Protein AF-A0A3B8VPW6-F1 (afdb_monomer)

Secondary structure (DSSP, 8-state):
-TTTTHHHHHHHHTTPPPP--TTTTS--SGGGTTT-HHHHHHHHHHHHHHHHHTT-S-EEES-HHHHHHHHHTHHHHHHHTT-SS-----EEE-

Structure (mmCIF, N/CA/C/O backbone):
data_AF-A0A3B8VPW6-F1
#
_entry.id   AF-A0A3B8VPW6-F1
#
loop_
_atom_site.group_PDB
_atom_site.id
_atom_site.type_symbol
_atom_site.label_atom_id
_atom_site.label_alt_id
_atom_site.label_comp_id
_atom_site.label_asym_id
_atom_site.label_entity_id
_atom_site.label_seq_id
_atom_site.pdbx_PDB_ins_code
_atom_site.Cartn_x
_atom_site.Cartn_y
_atom_site.Cartn_z
_atom_site.occupancy
_atom_site.B_iso_or_equiv
_atom_site.auth_seq_id
_atom_site.auth_comp_id
_atom_site.auth_asym_id
_atom_site.auth_atom_id
_atom_site.pdbx_PDB_model_num
ATOM 1 N N . PRO A 1 1 ? -11.454 -7.402 -17.525 1.00 52.44 1 PRO A N 1
ATOM 2 C CA . PRO A 1 1 ? -12.909 -7.270 -17.315 1.00 52.44 1 PRO A CA 1
ATOM 3 C C . PRO A 1 1 ? -13.447 -8.178 -16.199 1.00 52.44 1 PRO A C 1
ATOM 5 O O . PRO A 1 1 ? -13.963 -7.667 -15.221 1.00 52.44 1 PRO A O 1
ATOM 8 N N . GLU A 1 2 ? -13.299 -9.508 -16.282 1.00 65.38 2 GLU A N 1
ATOM 9 C CA . GLU A 1 2 ? -13.984 -10.434 -15.348 1.00 65.38 2 GLU A CA 1
ATOM 10 C C . GLU A 1 2 ? -13.409 -10.506 -13.915 1.00 65.38 2 GLU A C 1
ATOM 12 O O . GLU A 1 2 ? -13.915 -11.268 -13.099 1.00 65.38 2 GLU A O 1
ATOM 17 N N . ARG A 1 3 ? -12.340 -9.763 -13.596 1.00 77.69 3 ARG A N 1
ATOM 18 C CA . ARG A 1 3 ? -11.632 -9.846 -12.299 1.00 77.69 3 ARG A CA 1
ATOM 19 C C . ARG A 1 3 ? -11.320 -8.494 -11.658 1.00 77.69 3 ARG A C 1
ATOM 21 O O . ARG A 1 3 ? -10.437 -8.406 -10.815 1.00 77.69 3 ARG A O 1
ATOM 28 N N . GLU A 1 4 ? -12.001 -7.438 -12.091 1.00 83.50 4 GLU A N 1
ATOM 29 C CA . GLU A 1 4 ? -11.737 -6.074 -11.606 1.00 83.50 4 GLU A CA 1
ATOM 30 C C . GLU A 1 4 ? -12.052 -5.902 -10.119 1.00 83.50 4 GLU A C 1
ATOM 32 O O . GLU A 1 4 ? -11.407 -5.088 -9.478 1.00 83.50 4 GLU A O 1
ATOM 37 N N . THR A 1 5 ? -12.969 -6.710 -9.578 1.00 89.88 5 THR A N 1
ATOM 38 C CA . THR A 1 5 ? -13.402 -6.655 -8.174 1.00 89.88 5 THR A CA 1
ATOM 39 C C . THR A 1 5 ? -13.021 -7.901 -7.365 1.00 89.88 5 THR A C 1
ATOM 41 O O . THR A 1 5 ? -13.597 -8.183 -6.314 1.00 89.88 5 THR A O 1
ATOM 44 N N . SER A 1 6 ? -12.108 -8.738 -7.875 1.00 91.94 6 SER A N 1
ATOM 45 C CA . SER A 1 6 ? -11.818 -10.033 -7.243 1.00 91.94 6 SER A CA 1
ATOM 46 C C . SER A 1 6 ? -11.167 -9.903 -5.863 1.00 91.94 6 SER A C 1
ATOM 48 O O . SER A 1 6 ? -11.362 -10.783 -5.031 1.00 91.94 6 SER A O 1
ATOM 50 N N . LEU A 1 7 ? -10.398 -8.841 -5.608 1.00 92.50 7 LEU A N 1
ATOM 51 C CA . LEU A 1 7 ? -9.781 -8.610 -4.296 1.00 92.50 7 LEU A CA 1
ATOM 52 C C . LEU A 1 7 ? -10.815 -8.141 -3.281 1.00 92.50 7 LEU A C 1
ATOM 54 O O . LEU A 1 7 ? -10.864 -8.661 -2.172 1.00 92.50 7 LEU A O 1
ATOM 58 N N . GLU A 1 8 ? -11.671 -7.217 -3.694 1.00 94.06 8 GLU A N 1
ATOM 59 C CA . GLU A 1 8 ? -12.784 -6.669 -2.932 1.00 94.06 8 GLU A CA 1
ATOM 60 C C . GLU A 1 8 ? -13.712 -7.800 -2.486 1.00 94.06 8 GLU A C 1
ATOM 62 O O . GLU A 1 8 ? -14.004 -7.932 -1.302 1.00 94.06 8 GLU A O 1
ATOM 67 N N . GLN A 1 9 ? -14.055 -8.711 -3.401 1.00 94.75 9 GLN A N 1
ATOM 68 C CA . GLN A 1 9 ? -14.856 -9.896 -3.090 1.00 94.75 9 GLN A CA 1
ATOM 69 C C . GLN A 1 9 ? -14.208 -10.805 -2.037 1.00 94.75 9 GLN A C 1
ATOM 71 O O . GLN A 1 9 ? -14.909 -11.361 -1.193 1.00 94.75 9 GLN A O 1
ATOM 76 N N . VAL A 1 10 ? -12.884 -10.988 -2.074 1.00 94.75 10 VAL A N 1
ATOM 77 C CA . VAL A 1 10 ? -12.173 -11.805 -1.076 1.00 94.75 10 VAL A CA 1
ATOM 78 C C . VAL A 1 10 ? -12.132 -11.103 0.283 1.00 94.75 10 VAL A C 1
ATOM 80 O O . VAL A 1 10 ? -12.330 -11.761 1.303 1.00 94.75 10 VAL A O 1
ATOM 83 N N . ILE A 1 11 ? -11.917 -9.785 0.301 1.00 95.69 11 ILE A N 1
ATOM 84 C CA . ILE A 1 11 ? -11.934 -8.954 1.516 1.00 95.69 11 ILE A CA 1
ATOM 85 C C . ILE A 1 11 ? -13.315 -9.027 2.186 1.00 95.69 11 ILE A C 1
ATOM 87 O O . ILE A 1 11 ? -13.416 -9.332 3.374 1.00 95.69 11 ILE A O 1
ATOM 91 N N . GLU A 1 12 ? -14.387 -8.841 1.418 1.00 96.88 12 GLU A N 1
ATOM 92 C CA . GLU A 1 12 ? -15.760 -8.932 1.925 1.00 96.88 12 GLU A CA 1
ATOM 93 C C . GLU A 1 12 ? -16.114 -10.352 2.387 1.00 96.88 12 GLU A C 1
ATOM 95 O O . GLU A 1 12 ? -16.775 -10.531 3.412 1.00 96.88 12 GLU A O 1
ATOM 100 N N . ALA A 1 13 ? -15.640 -11.386 1.682 1.00 97.19 13 ALA A N 1
ATOM 101 C CA . ALA A 1 13 ? -15.912 -12.780 2.034 1.00 97.19 13 ALA A CA 1
ATOM 102 C C . ALA A 1 13 ? -15.346 -13.185 3.407 1.00 97.19 13 ALA A C 1
ATOM 104 O O . ALA A 1 13 ? -15.887 -14.094 4.039 1.00 97.19 13 ALA A O 1
ATOM 105 N N . VAL A 1 14 ? -14.287 -12.519 3.884 1.00 96.25 14 VAL A N 1
ATOM 106 C CA . VAL A 1 14 ? -13.734 -12.724 5.237 1.00 96.25 14 VAL A CA 1
ATOM 107 C C . VAL A 1 14 ? -14.338 -11.783 6.287 1.00 96.25 14 VAL A C 1
ATOM 109 O O . VAL A 1 14 ? -13.929 -11.818 7.446 1.00 96.25 14 VAL A O 1
ATOM 112 N N . GLY A 1 15 ? -15.336 -10.978 5.909 1.00 97.19 15 GLY A N 1
ATOM 113 C CA . GLY A 1 15 ? -16.060 -10.068 6.797 1.00 97.19 15 GLY A CA 1
ATOM 114 C C . GLY A 1 15 ? -15.383 -8.714 7.021 1.00 97.19 15 GLY A C 1
ATOM 115 O O . GLY A 1 15 ? -15.751 -8.021 7.968 1.00 97.19 15 GLY A O 1
ATOM 116 N N . ALA A 1 16 ? -14.402 -8.345 6.193 1.00 97.19 16 ALA A N 1
ATOM 117 C CA . ALA A 1 16 ? -13.779 -7.024 6.222 1.00 97.19 16 ALA A CA 1
ATOM 118 C C . ALA A 1 16 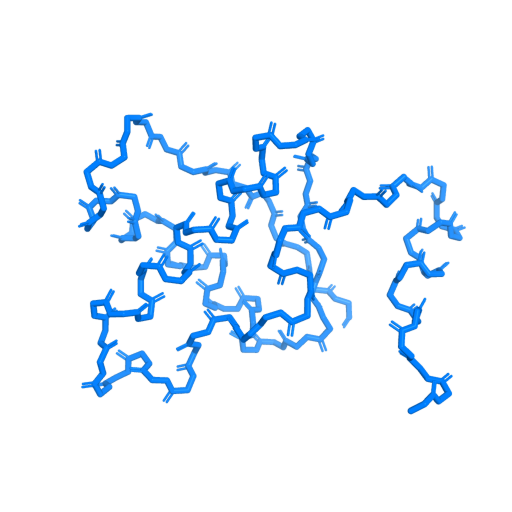? -14.512 -6.031 5.299 1.00 97.19 16 ALA A C 1
ATOM 120 O O . ALA A 1 16 ? -15.267 -6.427 4.412 1.00 97.19 16 ALA A O 1
ATOM 121 N N . GLU A 1 17 ? -14.284 -4.734 5.513 1.00 97.06 17 GLU A N 1
ATOM 122 C CA . GLU A 1 17 ? -14.853 -3.646 4.709 1.00 97.06 17 GLU A CA 1
ATOM 123 C C . GLU A 1 17 ? -13.823 -3.122 3.698 1.00 97.06 17 GLU A C 1
ATOM 125 O O . GLU A 1 17 ? -12.654 -2.914 4.031 1.00 97.06 17 GLU A O 1
ATOM 130 N N . VAL A 1 18 ? -14.254 -2.896 2.456 1.00 95.88 18 VAL A N 1
ATOM 131 C CA . VAL A 1 18 ? -13.402 -2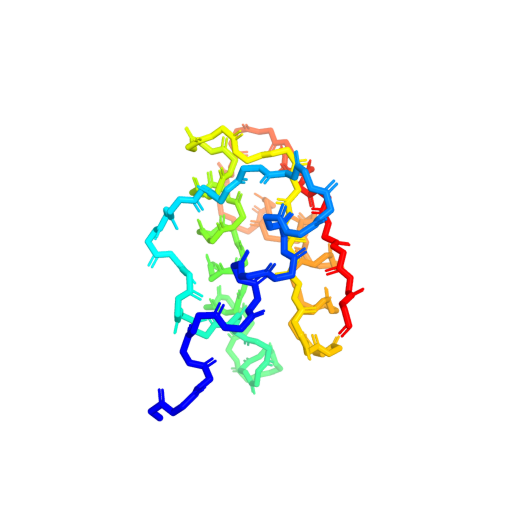.338 1.399 1.00 95.88 18 VAL A CA 1
ATOM 132 C C . VAL A 1 18 ? -13.342 -0.816 1.527 1.00 95.88 18 VAL A C 1
ATOM 134 O O . VAL A 1 18 ? -14.356 -0.125 1.440 1.00 95.88 18 VAL A O 1
ATOM 137 N N . VAL A 1 19 ? -12.131 -0.278 1.683 1.00 95.56 19 VAL A N 1
ATOM 138 C CA . VAL A 1 19 ? -11.879 1.168 1.740 1.00 95.56 19 VAL A CA 1
ATOM 139 C C . VAL A 1 19 ? -11.391 1.664 0.382 1.00 95.56 19 VAL A C 1
ATOM 141 O O . VAL A 1 19 ? -10.314 1.283 -0.056 1.00 95.56 19 VAL A O 1
ATOM 144 N N . GLU A 1 20 ? -12.151 2.568 -0.244 1.00 90.44 20 GLU A N 1
ATOM 145 C CA . GLU A 1 20 ? -11.898 2.982 -1.640 1.00 90.44 20 GLU A CA 1
ATOM 146 C C . GLU A 1 20 ? -10.525 3.613 -1.966 1.00 90.44 20 GLU A C 1
ATOM 148 O O . GLU A 1 20 ? -9.748 2.943 -2.584 1.00 90.44 20 GLU A O 1
ATOM 153 N N . TYR A 1 21 ? -10.130 4.827 -1.597 1.00 90.06 21 TYR A N 1
ATOM 154 C CA . TYR A 1 21 ? -8.808 5.449 -1.887 1.00 90.06 21 TYR A CA 1
ATOM 155 C C . TYR A 1 21 ? -8.405 5.639 -3.367 1.00 90.06 21 TYR A C 1
ATOM 157 O O . TYR A 1 21 ? -8.938 5.048 -4.289 1.00 90.06 21 TYR A O 1
ATOM 165 N N . GLY A 1 22 ? -7.525 6.604 -3.635 1.00 81.25 22 GLY A N 1
ATOM 166 C CA . GLY A 1 22 ? -7.148 7.006 -4.994 1.00 81.25 22 GLY A CA 1
ATOM 167 C C . GLY A 1 22 ? -6.116 6.088 -5.656 1.00 81.25 22 GLY A C 1
ATOM 168 O O . GLY A 1 22 ? -5.892 6.178 -6.863 1.00 81.25 22 GLY A O 1
ATOM 169 N N . GLY A 1 23 ? -5.464 5.222 -4.879 1.00 81.75 23 GLY A N 1
ATOM 170 C CA . GLY A 1 23 ? -4.404 4.326 -5.340 1.00 81.75 23 GLY A CA 1
ATOM 171 C C . GLY A 1 23 ? -4.849 2.894 -5.654 1.00 81.75 23 GLY A C 1
ATOM 172 O O . GLY A 1 23 ? -3.997 2.094 -6.031 1.00 81.75 23 GLY A O 1
ATOM 173 N N . THR A 1 24 ? -6.139 2.557 -5.544 1.00 83.94 24 THR A N 1
ATOM 174 C CA . THR A 1 24 ? -6.683 1.182 -5.646 1.00 83.94 24 THR A CA 1
ATOM 175 C C . THR A 1 24 ? -6.253 0.456 -6.920 1.00 83.94 24 THR A C 1
ATOM 177 O O . THR A 1 24 ? -5.848 -0.702 -6.876 1.00 83.94 24 THR A O 1
ATOM 180 N N . THR A 1 25 ? -6.267 1.152 -8.059 1.00 88.44 25 THR A N 1
ATOM 181 C CA . THR A 1 25 ? -5.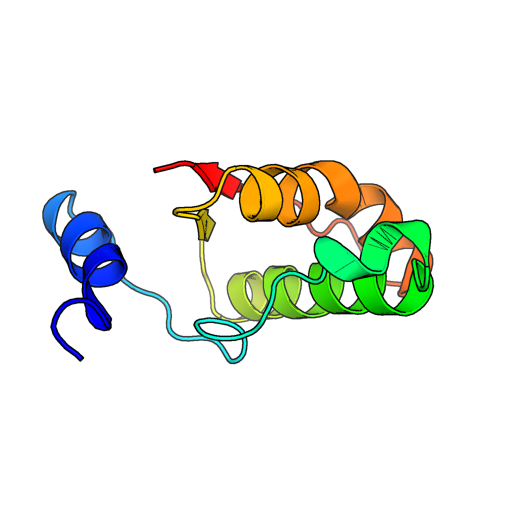835 0.609 -9.361 1.00 88.44 25 THR A CA 1
ATOM 182 C C . THR A 1 25 ? -4.504 1.187 -9.843 1.00 88.44 25 THR A C 1
ATOM 184 O O . THR A 1 25 ? -4.107 0.982 -10.993 1.00 88.44 25 THR A O 1
ATOM 187 N N . ALA A 1 26 ? -3.823 1.968 -9.005 1.00 91.69 26 ALA A N 1
ATOM 188 C CA . ALA A 1 26 ? -2.565 2.599 -9.364 1.00 91.69 26 ALA A CA 1
ATOM 189 C C . ALA A 1 26 ? -1.392 1.617 -9.224 1.00 91.69 26 ALA A C 1
ATOM 191 O O . ALA A 1 26 ? -1.387 0.702 -8.405 1.00 91.69 26 ALA A O 1
ATOM 192 N N . CYS A 1 27 ? -0.341 1.826 -10.020 1.00 94.81 27 CYS A N 1
ATOM 193 C CA . CYS A 1 27 ? 0.895 1.058 -9.881 1.00 94.81 27 CYS A CA 1
ATOM 194 C C . CYS A 1 27 ? 1.558 1.340 -8.519 1.00 94.81 27 CYS A C 1
ATOM 196 O O . CYS A 1 27 ? 1.609 2.490 -8.082 1.00 94.81 27 CYS A O 1
ATOM 198 N N . CYS A 1 28 ? 2.134 0.313 -7.886 1.00 96.00 28 CYS A N 1
ATOM 199 C CA . CYS A 1 28 ? 2.840 0.437 -6.605 1.00 96.00 28 CYS A CA 1
ATOM 200 C C . CYS A 1 28 ? 4.222 1.108 -6.710 1.00 96.00 28 CYS A C 1
ATOM 202 O O . CYS A 1 28 ? 4.809 1.441 -5.686 1.00 96.00 28 CYS A O 1
ATOM 204 N N . GLY A 1 29 ? 4.766 1.263 -7.924 1.00 96.94 29 GLY A N 1
ATOM 205 C CA . GLY A 1 29 ? 6.080 1.867 -8.176 1.00 96.94 29 GLY A CA 1
ATOM 206 C C . GLY A 1 29 ? 7.260 0.889 -8.238 1.00 96.94 29 GLY A C 1
ATOM 207 O O . GLY A 1 29 ? 8.336 1.285 -8.682 1.00 96.94 29 GLY A O 1
ATOM 208 N N . PHE A 1 30 ? 7.076 -0.396 -7.904 1.00 97.94 30 PHE A N 1
ATOM 209 C CA . PHE A 1 30 ? 8.185 -1.363 -7.855 1.00 97.94 30 PHE A CA 1
ATOM 210 C C . PHE A 1 30 ? 9.041 -1.428 -9.138 1.00 97.94 30 PHE A C 1
ATOM 212 O O . PHE A 1 30 ? 10.266 -1.377 -9.024 1.00 97.94 30 PHE A O 1
ATOM 219 N N . PRO A 1 31 ? 8.472 -1.479 -10.365 1.00 97.19 31 PRO A N 1
ATOM 220 C CA . PRO A 1 31 ? 9.281 -1.624 -11.581 1.00 97.19 31 PRO A CA 1
ATOM 221 C C . PRO A 1 31 ? 10.266 -0.476 -11.836 1.00 97.19 31 PRO A C 1
ATOM 223 O O . PRO A 1 31 ? 11.226 -0.656 -12.579 1.00 97.19 31 PRO A O 1
ATOM 226 N N . ILE A 1 32 ? 10.029 0.702 -11.246 1.00 97.62 32 ILE A N 1
ATOM 227 C CA . ILE A 1 32 ? 10.900 1.872 -11.399 1.00 97.62 32 ILE A CA 1
ATOM 228 C C . ILE A 1 32 ? 11.809 2.096 -10.191 1.00 97.62 32 ILE A C 1
ATOM 230 O O . ILE A 1 32 ? 12.597 3.032 -10.222 1.00 97.62 32 ILE A O 1
ATOM 234 N N . LEU A 1 33 ? 11.741 1.261 -9.151 1.00 97.06 33 LEU A N 1
ATOM 235 C CA . LEU A 1 33 ? 12.479 1.458 -7.903 1.00 97.06 33 LEU A CA 1
ATOM 236 C C . LEU A 1 33 ? 13.984 1.668 -8.123 1.00 97.06 33 LEU A C 1
ATOM 238 O O . LEU A 1 33 ? 14.559 2.584 -7.553 1.00 97.06 33 LEU A O 1
ATOM 242 N N . THR A 1 34 ? 14.617 0.869 -8.983 1.00 96.38 34 THR A N 1
ATOM 243 C CA . THR A 1 34 ? 16.073 0.934 -9.208 1.00 96.38 34 THR A CA 1
ATOM 244 C C . THR A 1 34 ? 16.507 2.031 -10.181 1.00 96.38 34 THR A C 1
ATOM 246 O O . THR A 1 34 ? 17.675 2.407 -10.196 1.00 96.38 34 THR A O 1
ATOM 249 N N . ILE A 1 35 ? 15.590 2.541 -11.007 1.00 97.75 35 ILE A N 1
ATOM 250 C CA . ILE A 1 35 ? 15.887 3.515 -12.075 1.00 97.75 35 ILE A CA 1
ATOM 251 C C . ILE A 1 35 ? 15.443 4.926 -11.670 1.00 97.75 35 ILE A C 1
ATOM 253 O O . ILE A 1 35 ? 16.058 5.919 -12.048 1.00 97.75 35 ILE A O 1
ATOM 257 N N . ASN A 1 36 ? 14.360 5.023 -10.904 1.00 97.38 36 ASN A N 1
ATOM 258 C CA . ASN A 1 36 ? 13.768 6.256 -10.410 1.00 97.38 36 ASN A CA 1
ATOM 259 C C . ASN A 1 36 ? 13.207 6.034 -8.998 1.00 97.38 36 ASN A C 1
ATOM 261 O O . ASN A 1 36 ? 11.995 6.064 -8.759 1.00 97.38 36 ASN A O 1
ATOM 265 N N . GLU A 1 37 ? 14.128 5.801 -8.066 1.00 96.44 37 GLU A N 1
ATOM 266 C CA . GLU A 1 37 ? 13.827 5.5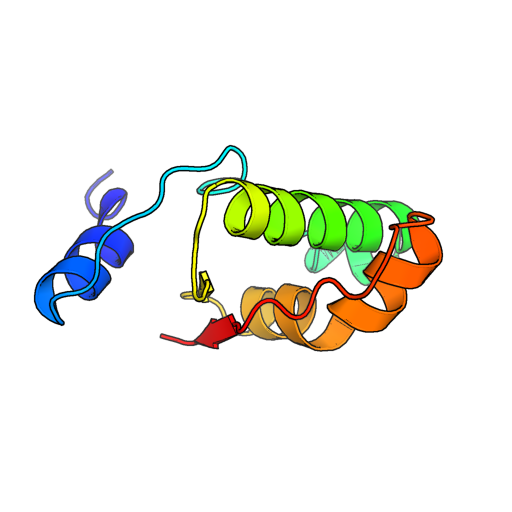12 -6.664 1.00 96.44 37 GLU A CA 1
ATOM 267 C C . GLU A 1 37 ? 12.965 6.603 -6.024 1.00 96.44 37 GLU A C 1
ATOM 269 O O . GLU A 1 37 ? 11.976 6.298 -5.366 1.00 96.44 37 GLU A O 1
ATOM 274 N N . SER A 1 38 ? 13.271 7.878 -6.287 1.00 96.31 38 SER A N 1
ATOM 275 C CA . SER A 1 38 ? 12.522 9.010 -5.730 1.00 96.31 38 SER A CA 1
ATOM 276 C C . SER A 1 38 ? 11.029 8.943 -6.065 1.00 96.31 38 SER A C 1
ATOM 278 O O . SER A 1 38 ? 10.193 9.090 -5.172 1.00 96.31 38 SER A O 1
ATOM 280 N N . ASN A 1 39 ? 10.676 8.658 -7.324 1.00 96.69 39 ASN A N 1
ATOM 281 C CA . ASN A 1 39 ? 9.273 8.500 -7.695 1.00 96.69 39 ASN A CA 1
ATOM 282 C C . ASN A 1 39 ? 8.671 7.2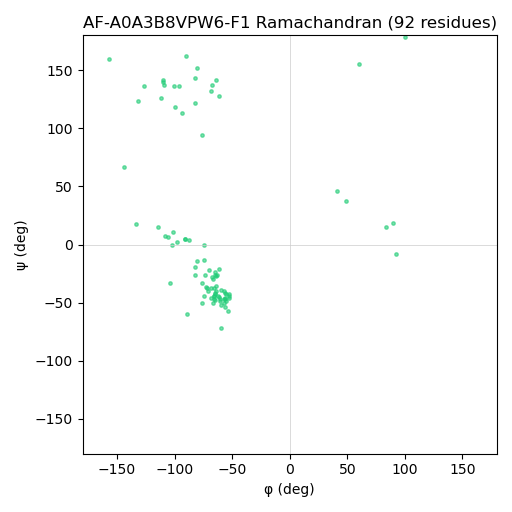04 -7.144 1.00 96.69 39 ASN A C 1
ATOM 284 O O . ASN A 1 39 ? 7.524 7.241 -6.709 1.00 96.69 39 ASN A O 1
ATOM 288 N N . SER A 1 40 ? 9.416 6.093 -7.101 1.00 97.75 40 SER A N 1
ATOM 289 C CA . SER A 1 40 ? 8.928 4.857 -6.467 1.00 97.75 40 SER A CA 1
ATOM 290 C C . SER A 1 40 ? 8.550 5.092 -5.000 1.00 97.75 40 SER A C 1
ATOM 292 O O . SER A 1 40 ? 7.425 4.810 -4.594 1.00 97.75 40 SER A O 1
ATOM 294 N N . LEU A 1 41 ? 9.443 5.707 -4.219 1.00 97.00 41 LEU A N 1
ATOM 295 C CA . LEU A 1 41 ? 9.212 6.021 -2.808 1.00 97.00 41 LEU A CA 1
ATOM 296 C C . LEU A 1 41 ? 8.066 7.018 -2.614 1.00 97.00 41 LEU A C 1
ATOM 298 O O . LEU A 1 41 ? 7.296 6.902 -1.663 1.00 97.00 41 LEU A O 1
ATOM 302 N N . LYS A 1 42 ? 7.911 7.987 -3.523 1.00 95.56 42 LYS A N 1
ATOM 303 C CA . LYS A 1 42 ? 6.761 8.897 -3.520 1.00 95.56 42 LYS A CA 1
ATOM 304 C C . LYS A 1 42 ? 5.447 8.158 -3.758 1.00 95.56 42 LYS A C 1
ATOM 306 O O . LYS A 1 42 ? 4.457 8.485 -3.109 1.00 95.56 42 LYS A O 1
ATOM 311 N N . MET A 1 43 ? 5.422 7.168 -4.651 1.00 95.88 43 MET A N 1
ATOM 312 C CA . MET A 1 43 ? 4.235 6.342 -4.892 1.00 95.88 43 MET A CA 1
ATOM 313 C C . MET A 1 43 ? 3.896 5.497 -3.665 1.00 95.88 43 MET A C 1
ATOM 315 O O . MET A 1 43 ? 2.739 5.501 -3.258 1.00 95.88 43 MET A O 1
ATOM 319 N N . VAL A 1 44 ? 4.895 4.866 -3.031 1.00 96.31 44 VAL A N 1
ATOM 320 C CA . VAL A 1 44 ? 4.709 4.137 -1.763 1.00 96.31 44 VAL A CA 1
ATOM 321 C C . VAL A 1 44 ? 4.060 5.050 -0.732 1.00 96.31 44 VAL A C 1
ATOM 323 O O . VAL A 1 44 ? 2.953 4.758 -0.299 1.00 96.31 44 VAL A O 1
ATOM 326 N N . ALA A 1 45 ? 4.683 6.195 -0.428 1.00 95.25 45 ALA A N 1
ATOM 327 C CA . ALA A 1 45 ? 4.163 7.137 0.559 1.00 95.25 45 ALA A CA 1
ATOM 328 C C . ALA A 1 45 ? 2.733 7.585 0.228 1.00 95.25 45 ALA A C 1
ATOM 330 O O . ALA A 1 45 ? 1.866 7.576 1.096 1.00 95.25 45 ALA A O 1
ATOM 331 N N . THR A 1 46 ? 2.482 7.958 -1.029 1.00 94.31 46 THR A N 1
ATOM 332 C CA . THR A 1 46 ? 1.175 8.456 -1.475 1.00 94.31 46 THR A CA 1
ATOM 333 C C . THR A 1 46 ? 0.079 7.419 -1.250 1.00 94.31 46 THR A C 1
ATOM 335 O O . THR A 1 46 ? -0.920 7.729 -0.608 1.00 94.31 46 THR A O 1
ATOM 338 N N . HIS A 1 47 ?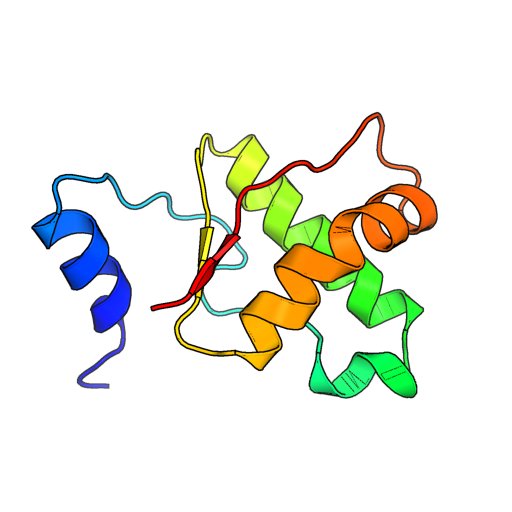 0.276 6.186 -1.722 1.00 95.69 47 HIS A N 1
ATOM 339 C CA . HIS A 1 47 ? -0.753 5.146 -1.668 1.00 95.69 47 HIS A CA 1
ATOM 340 C C . HIS A 1 47 ? -1.033 4.686 -0.242 1.00 95.69 47 HIS A C 1
ATOM 342 O O . HIS A 1 47 ? -2.189 4.605 0.164 1.00 95.69 47 HIS A O 1
ATOM 348 N N . THR A 1 48 ? 0.017 4.435 0.543 1.00 95.50 48 THR A N 1
ATOM 349 C CA . THR A 1 48 ? -0.140 3.960 1.921 1.00 95.50 48 THR A CA 1
ATOM 350 C C . THR A 1 48 ? -0.735 5.032 2.829 1.00 95.50 48 THR A C 1
ATOM 352 O O . THR A 1 48 ? -1.546 4.718 3.697 1.00 95.50 48 THR A O 1
ATOM 355 N N . MET A 1 49 ? -0.367 6.306 2.640 1.00 93.69 49 MET A N 1
ATOM 356 C CA . MET A 1 49 ? -0.940 7.403 3.424 1.00 93.69 49 MET A CA 1
ATOM 357 C C . MET A 1 49 ? -2.379 7.713 3.035 1.00 93.69 49 MET A C 1
ATOM 359 O O . MET A 1 49 ? -3.162 8.049 3.915 1.00 93.69 49 MET A O 1
ATOM 363 N N . ASP A 1 50 ? -2.732 7.617 1.754 1.00 94.44 50 ASP A N 1
ATOM 364 C CA . ASP A 1 50 ? -4.109 7.826 1.309 1.00 94.44 50 ASP A CA 1
ATOM 365 C C . ASP A 1 50 ? -5.029 6.725 1.854 1.00 94.44 50 ASP A C 1
ATOM 367 O O . ASP A 1 50 ? -6.038 7.024 2.493 1.00 94.44 50 ASP A O 1
ATOM 371 N N . ALA A 1 51 ? -4.621 5.455 1.738 1.00 95.50 51 ALA A N 1
ATOM 372 C CA . ALA A 1 51 ? -5.336 4.341 2.360 1.00 95.50 51 ALA A CA 1
ATOM 373 C C . ALA A 1 51 ? -5.510 4.559 3.877 1.00 95.50 51 ALA A C 1
ATOM 375 O O . ALA A 1 51 ? -6.630 4.497 4.390 1.00 95.50 51 ALA A O 1
ATOM 376 N N . LYS A 1 52 ? -4.428 4.920 4.586 1.00 94.25 52 LYS A N 1
ATOM 377 C CA . LYS A 1 52 ? -4.462 5.223 6.028 1.00 94.25 52 LYS A CA 1
ATOM 378 C C . LYS A 1 52 ? -5.386 6.392 6.358 1.00 94.25 52 LYS A C 1
ATOM 380 O O . LYS A 1 52 ? -6.189 6.311 7.281 1.00 94.25 52 LYS A O 1
ATOM 385 N N . GLY A 1 53 ? -5.279 7.483 5.604 1.00 93.94 53 GLY A N 1
ATOM 386 C CA . GLY A 1 53 ? -6.057 8.704 5.798 1.00 93.94 53 GLY A CA 1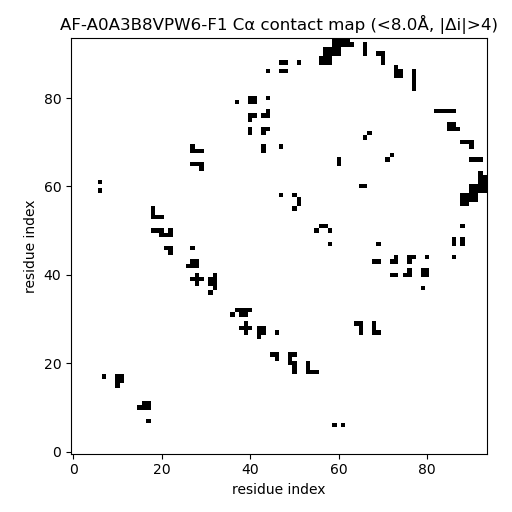
ATOM 387 C C . GLY A 1 53 ? -7.554 8.502 5.569 1.00 93.94 53 GLY A C 1
ATOM 388 O O . GLY A 1 53 ? -8.361 9.233 6.139 1.00 93.94 53 GLY A O 1
ATOM 389 N N . ARG A 1 54 ? -7.928 7.485 4.785 1.00 95.81 54 ARG A N 1
ATOM 390 C CA . ARG A 1 54 ? -9.319 7.067 4.566 1.00 95.81 54 ARG A CA 1
ATOM 391 C C . ARG A 1 54 ? -9.808 5.996 5.542 1.00 95.81 54 ARG A C 1
ATOM 393 O O . ARG A 1 54 ? -10.943 5.553 5.403 1.00 95.81 54 ARG A O 1
ATOM 400 N N . GLY A 1 55 ? -8.994 5.627 6.530 1.00 95.38 55 GLY A N 1
ATOM 401 C CA . GLY A 1 55 ? -9.379 4.719 7.608 1.00 95.38 55 GLY A CA 1
ATOM 402 C C . GLY A 1 55 ? -9.123 3.241 7.330 1.00 95.38 55 GLY A C 1
ATOM 403 O O . GLY A 1 55 ? -9.716 2.412 8.006 1.00 95.38 55 GLY A O 1
ATOM 404 N N . ALA A 1 56 ? -8.271 2.889 6.362 1.00 96.81 56 ALA A N 1
ATOM 405 C CA . ALA A 1 56 ? -7.866 1.497 6.189 1.00 96.81 56 ALA A CA 1
ATOM 406 C C . ALA A 1 56 ? -6.999 1.028 7.372 1.00 96.81 56 ALA A C 1
ATOM 408 O O . ALA A 1 56 ? -6.028 1.696 7.733 1.00 96.81 56 ALA A O 1
ATOM 409 N N . ASP A 1 57 ? -7.318 -0.141 7.929 1.00 97.50 57 ASP A N 1
ATOM 410 C CA . ASP A 1 57 ? -6.505 -0.797 8.965 1.00 97.50 57 ASP A CA 1
ATOM 411 C C . ASP A 1 57 ? -5.326 -1.590 8.376 1.00 97.50 57 ASP A C 1
ATOM 413 O O . ASP A 1 57 ? -4.316 -1.810 9.044 1.00 97.50 57 ASP A O 1
ATOM 417 N N . ALA A 1 58 ? -5.462 -2.040 7.126 1.00 96.69 58 ALA A N 1
ATOM 418 C CA . ALA A 1 58 ? -4.447 -2.760 6.368 1.00 96.69 58 ALA A CA 1
ATOM 419 C C . ALA A 1 58 ? -4.697 -2.612 4.859 1.00 96.69 58 ALA A C 1
ATOM 421 O O . ALA A 1 58 ? -5.820 -2.351 4.424 1.00 96.69 58 ALA A O 1
ATOM 422 N N . MET A 1 59 ? -3.665 -2.845 4.050 1.00 96.38 59 MET A N 1
ATOM 423 C CA . MET A 1 59 ? -3.788 -3.002 2.599 1.00 96.38 59 MET A CA 1
ATOM 424 C C . MET A 1 59 ? -3.523 -4.451 2.200 1.00 96.38 59 MET A C 1
ATOM 426 O O . MET A 1 59 ? -2.604 -5.087 2.714 1.00 96.38 59 MET A O 1
ATOM 430 N N . VAL A 1 60 ? -4.281 -4.963 1.234 1.00 95.62 60 VAL A N 1
ATOM 431 C CA . VAL A 1 60 ? -4.079 -6.303 0.667 1.00 95.62 60 VAL A CA 1
ATOM 432 C C . VAL A 1 60 ? -3.534 -6.170 -0.748 1.00 95.62 60 VAL A C 1
ATOM 434 O O . VAL A 1 60 ? -3.986 -5.332 -1.524 1.00 95.62 60 VAL A O 1
ATOM 437 N N . THR A 1 61 ? -2.550 -6.994 -1.096 1.00 95.12 61 THR A N 1
ATOM 438 C CA . THR A 1 61 ? -1.927 -6.986 -2.423 1.00 95.12 61 THR A CA 1
ATOM 439 C C . THR A 1 61 ? -1.945 -8.389 -3.036 1.00 95.12 61 THR A C 1
ATOM 441 O O . THR A 1 61 ? -1.596 -9.345 -2.348 1.00 95.12 61 THR A O 1
ATOM 444 N N . PRO A 1 62 ? -2.289 -8.535 -4.329 1.00 93.50 62 PRO A N 1
ATOM 445 C CA . PRO A 1 62 ? -2.271 -9.825 -5.034 1.00 93.50 62 PRO A CA 1
ATOM 446 C C . PRO A 1 62 ? -0.897 -10.143 -5.655 1.00 93.50 62 PRO A C 1
ATOM 448 O O . PRO A 1 62 ? -0.764 -11.047 -6.478 1.00 93.50 62 PRO A O 1
ATOM 451 N N . CYS A 1 63 ? 0.098 -9.286 -5.417 1.00 95.12 63 CYS A N 1
ATOM 452 C CA . CYS A 1 63 ? 1.360 -9.283 -6.139 1.00 95.12 63 CYS A CA 1
ATOM 453 C C . CYS A 1 63 ? 2.515 -9.213 -5.137 1.00 95.12 63 CYS A C 1
ATOM 455 O O . CYS A 1 63 ? 2.608 -8.226 -4.397 1.00 95.12 63 CYS A O 1
ATOM 457 N N . PRO A 1 64 ? 3.457 -10.171 -5.163 1.00 96.50 64 PRO A N 1
ATOM 458 C CA . PRO A 1 64 ? 4.558 -10.212 -4.204 1.00 96.50 64 PRO A CA 1
ATOM 459 C C . PRO A 1 64 ? 5.490 -9.005 -4.339 1.00 96.50 64 PRO A C 1
ATOM 461 O O . PRO A 1 64 ? 6.091 -8.569 -3.363 1.00 96.50 64 PRO A O 1
ATOM 464 N N . LEU A 1 65 ? 5.573 -8.413 -5.533 1.00 97.81 65 LEU A N 1
ATOM 465 C CA . LEU A 1 65 ? 6.362 -7.203 -5.766 1.00 97.81 65 LEU A CA 1
ATOM 466 C C . LEU A 1 65 ? 5.670 -5.946 -5.227 1.00 97.81 65 LEU A C 1
ATOM 468 O O . LEU A 1 65 ? 6.343 -5.034 -4.752 1.00 97.81 65 LEU A O 1
ATOM 472 N N . CYS A 1 66 ? 4.333 -5.897 -5.266 1.00 97.12 66 CYS A N 1
ATOM 473 C CA . CYS A 1 66 ? 3.581 -4.836 -4.601 1.00 97.12 66 CYS A CA 1
ATOM 474 C C . CYS A 1 66 ? 3.743 -4.933 -3.088 1.00 97.12 66 CYS A C 1
ATOM 476 O O . CYS A 1 66 ? 4.012 -3.911 -2.470 1.00 97.12 66 CYS A O 1
ATOM 478 N N . HIS A 1 67 ? 3.651 -6.141 -2.524 1.00 97.56 67 HIS A N 1
ATOM 479 C CA . HIS A 1 67 ? 3.921 -6.375 -1.108 1.00 97.56 67 HIS A CA 1
ATOM 480 C C . HIS A 1 67 ? 5.326 -5.893 -0.740 1.00 97.56 67 HIS A C 1
ATOM 482 O O . HIS A 1 67 ? 5.474 -5.040 0.121 1.00 97.56 67 HIS A O 1
ATOM 488 N N . LEU A 1 68 ? 6.356 -6.348 -1.460 1.00 97.06 68 LEU A N 1
ATOM 489 C CA . LEU A 1 68 ? 7.738 -5.966 -1.175 1.00 97.06 68 LEU A CA 1
ATOM 490 C C . LEU A 1 68 ? 7.953 -4.445 -1.221 1.00 97.06 68 LEU A C 1
ATOM 492 O O . LEU A 1 68 ? 8.669 -3.914 -0.376 1.00 97.06 68 LEU A O 1
ATOM 496 N N . ASN A 1 69 ? 7.342 -3.740 -2.180 1.00 97.56 69 ASN A N 1
ATOM 497 C CA . ASN A 1 69 ? 7.505 -2.290 -2.296 1.00 97.56 69 ASN A CA 1
ATOM 498 C C . ASN A 1 69 ? 6.697 -1.521 -1.243 1.00 97.56 69 ASN A C 1
ATOM 500 O O . ASN A 1 69 ? 7.235 -0.651 -0.568 1.00 97.56 69 ASN A O 1
ATOM 504 N N . LEU A 1 70 ? 5.403 -1.828 -1.116 1.00 97.06 70 LEU A N 1
ATOM 505 C CA . LEU A 1 70 ? 4.490 -1.101 -0.234 1.00 97.06 70 LEU A CA 1
ATOM 506 C C . LEU A 1 70 ? 4.726 -1.415 1.241 1.00 97.06 70 LEU A C 1
ATOM 508 O O . LEU A 1 70 ? 4.411 -0.567 2.062 1.00 97.06 70 LEU A O 1
ATOM 512 N N . ASP A 1 71 ? 5.262 -2.588 1.579 1.00 97.00 71 ASP A N 1
ATOM 513 C CA . ASP A 1 71 ? 5.603 -2.975 2.953 1.00 97.00 71 ASP A CA 1
ATOM 514 C C . ASP A 1 71 ? 7.040 -2.557 3.290 1.00 97.00 71 ASP A C 1
ATOM 516 O O . ASP A 1 71 ? 7.288 -1.711 4.150 1.00 97.00 71 ASP A O 1
ATOM 520 N N . GLY A 1 72 ? 8.005 -3.076 2.526 1.00 95.19 72 GLY A N 1
ATOM 521 C CA . GLY A 1 72 ? 9.425 -2.984 2.859 1.00 95.19 72 GLY A CA 1
ATOM 522 C C . GLY A 1 72 ? 10.035 -1.588 2.738 1.00 95.19 72 GLY A C 1
ATOM 523 O O . GLY A 1 72 ? 11.063 -1.328 3.363 1.00 95.19 72 GLY A O 1
ATOM 524 N N . PHE A 1 73 ? 9.430 -0.686 1.954 1.00 96.50 73 PHE A N 1
ATOM 525 C CA . PHE A 1 73 ? 9.975 0.656 1.710 1.00 96.50 73 PHE A CA 1
ATOM 526 C C . PHE A 1 73 ? 9.240 1.778 2.444 1.00 96.50 73 PHE A C 1
ATOM 528 O O . PHE A 1 73 ? 9.576 2.944 2.235 1.00 96.50 73 PHE A O 1
ATOM 535 N N . GLN A 1 74 ? 8.278 1.483 3.325 1.00 96.69 74 GLN A N 1
ATOM 536 C CA . GLN A 1 74 ? 7.597 2.531 4.097 1.00 96.69 74 GLN A CA 1
ATOM 537 C C . GLN A 1 74 ? 8.551 3.419 4.913 1.00 96.69 74 GLN A C 1
ATOM 539 O O . GLN A 1 74 ? 8.365 4.638 4.883 1.00 96.69 74 GLN A O 1
ATOM 544 N N . PRO A 1 75 ? 9.595 2.894 5.591 1.00 94.69 75 PRO A N 1
ATOM 545 C CA . PRO A 1 75 ? 10.531 3.746 6.325 1.00 94.69 75 PRO A CA 1
ATOM 546 C C . PRO A 1 75 ? 11.273 4.732 5.410 1.00 94.69 75 PRO A C 1
ATOM 548 O O . PRO A 1 75 ? 11.359 5.927 5.706 1.00 94.69 75 PRO A O 1
ATOM 551 N N . GLN A 1 76 ? 11.766 4.254 4.263 1.00 95.25 76 GLN A N 1
ATOM 552 C CA . GLN A 1 76 ? 12.439 5.082 3.261 1.00 95.25 76 GLN A CA 1
ATOM 553 C C . GLN A 1 76 ? 11.471 6.097 2.647 1.00 95.25 76 GLN A C 1
ATOM 555 O O . GLN A 1 76 ? 11.824 7.261 2.471 1.00 95.25 76 GLN A O 1
ATOM 560 N N . ALA A 1 77 ? 10.241 5.677 2.358 1.00 95.38 77 ALA A N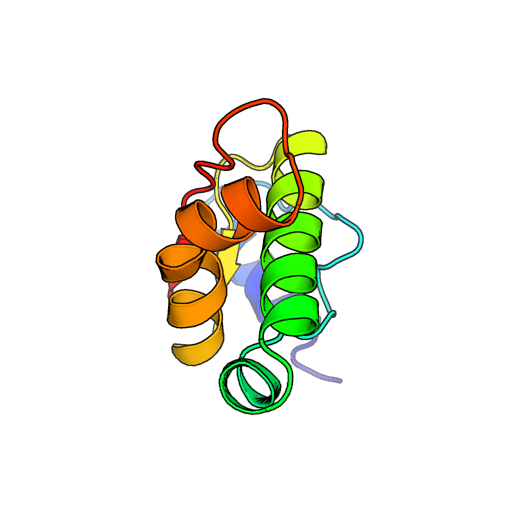 1
ATOM 561 C CA . ALA A 1 77 ? 9.201 6.517 1.789 1.00 95.38 77 ALA A CA 1
ATOM 562 C C . ALA A 1 77 ? 8.787 7.648 2.745 1.00 95.38 77 ALA A C 1
ATOM 564 O O . ALA A 1 77 ? 8.678 8.796 2.309 1.00 95.38 77 ALA A O 1
ATOM 565 N N . ALA A 1 78 ? 8.636 7.357 4.041 1.00 93.25 78 ALA A N 1
ATOM 566 C CA . ALA A 1 78 ? 8.346 8.353 5.072 1.00 93.25 78 ALA A CA 1
ATOM 567 C C . ALA A 1 78 ? 9.474 9.393 5.188 1.00 93.25 78 ALA A C 1
ATOM 569 O O . ALA A 1 78 ? 9.223 10.599 5.226 1.00 93.25 78 ALA A O 1
ATOM 570 N N . SER A 1 79 ? 10.731 8.930 5.173 1.00 90.19 79 SER A N 1
ATOM 571 C CA . SER A 1 79 ? 11.906 9.805 5.223 1.00 90.19 79 SER A CA 1
ATOM 572 C C . SER A 1 79 ? 12.015 10.696 3.979 1.00 90.19 79 SER A C 1
ATOM 574 O O . SER A 1 79 ? 12.173 11.912 4.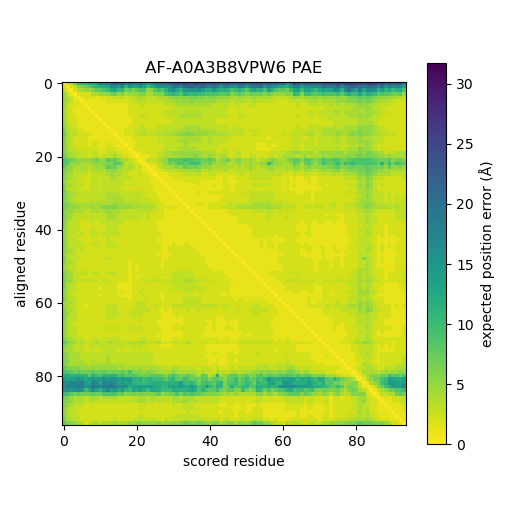097 1.00 90.19 79 SER A O 1
ATOM 576 N N . ALA A 1 80 ? 11.867 10.116 2.786 1.00 87.69 80 ALA A N 1
ATOM 577 C CA . ALA A 1 80 ? 12.034 10.818 1.515 1.00 87.69 80 ALA A CA 1
ATOM 578 C C . ALA A 1 80 ? 10.949 11.875 1.246 1.00 87.69 80 ALA A C 1
ATOM 580 O O . ALA A 1 80 ? 11.212 12.854 0.550 1.00 87.69 80 ALA A O 1
ATOM 581 N N . ASN A 1 81 ? 9.741 11.706 1.796 1.00 82.88 81 ASN A N 1
ATOM 582 C CA . ASN A 1 81 ? 8.614 12.615 1.563 1.00 82.88 81 ASN A CA 1
ATOM 583 C C . ASN A 1 81 ? 8.373 13.604 2.715 1.00 82.88 81 ASN A C 1
ATOM 585 O O . ASN A 1 81 ? 7.348 14.283 2.718 1.00 82.88 81 ASN A O 1
ATOM 589 N N . SER A 1 82 ? 9.304 13.706 3.679 1.00 79.00 82 SER A N 1
ATOM 590 C CA . SER A 1 82 ? 9.179 14.584 4.861 1.00 79.00 82 SER A CA 1
ATOM 591 C C . SER A 1 82 ? 7.833 14.431 5.573 1.00 79.00 82 SER A C 1
ATOM 593 O O . SER A 1 82 ? 7.229 15.400 6.034 1.00 79.00 82 SER A O 1
ATOM 595 N N . THR A 1 83 ? 7.336 13.197 5.616 1.00 73.75 83 THR A N 1
ATOM 596 C CA . THR A 1 83 ? 6.046 12.890 6.212 1.00 73.75 83 THR A CA 1
ATOM 597 C C . THR A 1 83 ? 6.112 13.117 7.720 1.00 73.75 83 THR A C 1
ATOM 599 O O . THR A 1 83 ? 7.088 12.749 8.375 1.00 73.75 83 THR A O 1
ATOM 602 N N . THR A 1 84 ? 5.081 13.731 8.301 1.00 68.94 84 THR A N 1
ATOM 603 C CA . THR A 1 84 ? 4.996 13.893 9.755 1.00 68.94 84 THR A CA 1
ATOM 604 C C . THR A 1 84 ? 4.591 12.567 10.394 1.00 68.94 84 THR A C 1
ATOM 606 O O . THR A 1 84 ? 3.405 12.264 10.499 1.00 68.94 84 THR A O 1
ATOM 609 N N . GLY A 1 85 ? 5.582 11.783 10.816 1.00 74.69 85 GLY A N 1
ATOM 610 C CA . GLY A 1 85 ? 5.381 10.495 11.479 1.00 74.69 85 GLY A CA 1
ATOM 611 C C . GLY A 1 85 ? 5.562 9.292 10.555 1.00 74.69 85 GLY A C 1
ATOM 612 O O . GLY A 1 85 ? 5.877 9.425 9.373 1.00 74.69 85 GLY A O 1
ATOM 613 N N . ALA A 1 86 ? 5.407 8.103 11.131 1.00 85.06 86 ALA A N 1
ATOM 614 C CA . ALA A 1 86 ? 5.566 6.849 10.416 1.00 85.06 86 ALA A CA 1
ATOM 615 C C . ALA A 1 86 ? 4.290 6.477 9.640 1.00 85.06 86 ALA A C 1
ATOM 617 O O . ALA A 1 86 ? 3.162 6.718 10.089 1.00 85.06 86 ALA A O 1
ATOM 618 N N . ILE A 1 87 ? 4.481 5.898 8.451 1.00 93.12 87 ILE A N 1
ATOM 619 C CA . ILE A 1 87 ? 3.379 5.408 7.619 1.00 93.12 87 ILE A CA 1
ATOM 620 C C . ILE A 1 87 ? 2.699 4.230 8.324 1.00 93.12 87 ILE A C 1
ATOM 622 O O . ILE A 1 87 ? 1.486 4.283 8.496 1.00 93.12 87 ILE A O 1
ATOM 626 N N . ASP A 1 88 ? 3.463 3.234 8.786 1.00 94.00 88 ASP A N 1
ATOM 627 C CA . ASP A 1 88 ? 3.010 2.074 9.574 1.00 94.00 88 ASP A CA 1
ATOM 628 C C . ASP A 1 88 ? 1.682 1.472 9.083 1.00 94.00 88 ASP A C 1
ATOM 630 O O . ASP A 1 88 ? 0.760 1.258 9.868 1.00 94.00 88 ASP A O 1
ATOM 634 N N . MET A 1 89 ? 1.554 1.277 7.771 1.00 96.69 89 MET A N 1
ATOM 635 C CA . MET A 1 89 ? 0.385 0.655 7.154 1.00 96.69 89 MET A CA 1
ATOM 636 C C . MET A 1 89 ? 0.649 -0.847 7.000 1.00 96.69 89 MET A C 1
ATOM 638 O O . MET A 1 89 ? 1.520 -1.207 6.211 1.00 96.69 89 MET A O 1
ATOM 642 N N . PRO A 1 90 ? -0.061 -1.742 7.704 1.00 97.56 90 PRO A N 1
ATOM 643 C CA . PRO A 1 90 ? 0.121 -3.177 7.522 1.00 97.56 90 PRO A CA 1
ATOM 644 C C . PRO A 1 90 ? -0.213 -3.601 6.089 1.00 97.56 90 PRO A C 1
ATOM 646 O O . PRO A 1 90 ? -1.299 -3.301 5.590 1.00 97.56 90 PRO A O 1
ATOM 649 N N . ILE A 1 91 ? 0.698 -4.322 5.434 1.00 97.56 91 ILE A N 1
ATOM 650 C CA . ILE A 1 91 ? 0.474 -4.863 4.091 1.00 97.56 91 ILE A CA 1
ATOM 651 C C . ILE A 1 91 ? 0.374 -6.386 4.164 1.00 97.56 91 ILE A C 1
ATOM 653 O O . ILE A 1 91 ? 1.268 -7.069 4.658 1.00 97.56 91 ILE A O 1
ATOM 657 N N . LEU A 1 92 ? -0.707 -6.943 3.626 1.00 96.88 92 LEU A N 1
ATOM 658 C CA . LEU A 1 92 ? -0.945 -8.380 3.544 1.00 96.88 92 LEU A CA 1
ATOM 659 C C . LEU A 1 92 ? -0.845 -8.839 2.089 1.00 96.88 92 LEU A C 1
ATOM 661 O O . LEU A 1 92 ? -1.286 -8.155 1.164 1.00 96.88 92 LEU A O 1
ATOM 665 N N . HIS A 1 93 ? -0.230 -9.996 1.870 1.00 95.69 93 HIS A N 1
ATOM 666 C CA . HIS A 1 93 ? -0.202 -10.639 0.560 1.00 95.69 93 HIS A CA 1
ATOM 667 C C . HIS A 1 93 ? -1.320 -11.680 0.468 1.00 95.69 93 HIS A C 1
ATOM 669 O O . HIS A 1 93 ? -1.488 -12.461 1.406 1.00 95.69 93 HIS A O 1
ATOM 675 N N . LEU A 1 94 ? -2.028 -11.710 -0.665 1.00 90.00 94 LEU A N 1
ATOM 676 C CA . LEU A 1 94 ? -2.998 -12.749 -1.021 1.00 90.00 94 LEU A CA 1
ATOM 677 C C . LEU A 1 94 ? -2.420 -13.699 -2.076 1.00 90.00 94 LEU A C 1
ATOM 679 O O . LEU A 1 94 ? -1.972 -13.202 -3.132 1.00 90.00 94 LEU A O 1
#

Solvent-accessible surface area (backbone atoms only — not comparable to full-atom values): 5543 Å² total; per-residue (Å²): 123,98,60,82,57,54,66,56,52,53,43,45,72,75,72,47,84,85,70,70,64,91,44,75,88,51,79,54,31,53,96,38,36,91,83,42,41,71,61,17,31,49,38,30,39,51,40,50,46,41,36,46,75,71,66,42,83,57,48,80,29,82,39,73,58,45,36,51,36,53,44,73,37,38,69,60,10,26,63,76,65,72,47,94,61,82,64,88,56,47,63,42,78,98

Nearest PDB structures (foldseek):
  5odq-assembly1_B  TM=8.802E-01  e=1.369E-04  Methanothermococcus thermolithotrophicus DSM 2095
  7bkb-assembly1_B  TM=8.901E-01  e=3.523E-03  Methanospirillum hungatei JF-1
  3kwl-assembly1_A  TM=8.708E-01  e=3.163E-01  Helicobacter pylori
  4ija-assembly1_B  TM=3.966E-01  e=4.095E+00  Staphylococcus aureus subsp. aureus N315

Foldseek 3Di:
DVCPCVVVVVCVVVPHHDQDFPCSVPDCLQVCCVPCVLVNLLSLLRRLVRCVVSPNQAAEDQDVSSCCSNPVCQVVSCVSVVNDDGSPHHYHYD

Sequence (94 aa):
PERETSLEQVIEAVGAEVVEYGGTTACCGFPILTINESNSLKMVATHTMDAKGRGADAMVTPCPLCHLNLDGFQPQAASANSTTGAIDMPILHL

Mean predicted aligned error: 3.4 Å

Radius of gyration: 13.11 Å; Cα contacts (8 Å, |Δi|>4): 124; chains: 1; bounding box: 32×27×29 Å

pLDDT: mean 92.69, std 7.71, range [52.44, 97.94]